Protein AF-A0A3B0R883-F1 (afdb_monomer_lite)

pLDDT: mean 87.4, std 10.3, range [50.03, 98.06]

Structure (mmCIF, N/CA/C/O backbone):
data_AF-A0A3B0R883-F1
#
_entry.id   AF-A0A3B0R883-F1
#
loop_
_atom_site.group_PDB
_atom_site.id
_atom_site.type_symbol
_atom_site.label_atom_id
_atom_site.label_alt_id
_atom_site.label_comp_id
_atom_site.label_asym_id
_atom_site.label_entity_id
_atom_site.label_seq_id
_atom_site.pdbx_PDB_ins_code
_atom_site.Cartn_x
_atom_site.Cartn_y
_atom_site.Cartn_z
_atom_site.occupancy
_atom_site.B_iso_or_equiv
_atom_site.auth_seq_id
_atom_site.auth_comp_id
_atom_site.auth_asym_id
_atom_site.auth_atom_id
_atom_site.pdbx_PDB_model_num
ATOM 1 N N . MET A 1 1 ? 61.126 13.677 19.579 1.00 50.03 1 MET A N 1
ATOM 2 C CA . MET A 1 1 ? 60.186 13.632 18.436 1.00 50.03 1 MET A CA 1
ATOM 3 C C . MET A 1 1 ? 59.233 12.467 18.651 1.00 50.03 1 MET A C 1
ATOM 5 O O . MET A 1 1 ? 59.682 11.331 18.615 1.00 50.03 1 MET A O 1
ATOM 9 N N . ILE A 1 2 ? 57.961 12.728 18.964 1.00 53.75 2 ILE A N 1
ATOM 10 C CA . ILE A 1 2 ? 56.952 11.667 19.101 1.00 53.75 2 ILE A CA 1
ATOM 11 C C . ILE A 1 2 ? 56.605 11.211 17.686 1.00 53.75 2 ILE A C 1
ATOM 13 O O . ILE A 1 2 ? 56.140 12.003 16.868 1.00 53.75 2 ILE A O 1
ATOM 17 N N . ASN A 1 3 ? 56.908 9.958 17.363 1.00 60.59 3 ASN A N 1
ATOM 18 C CA . ASN A 1 3 ? 56.662 9.449 16.027 1.00 60.59 3 ASN A CA 1
ATOM 19 C C . ASN A 1 3 ? 55.153 9.262 15.805 1.00 60.59 3 ASN A C 1
ATOM 21 O O . ASN A 1 3 ? 54.528 8.399 16.415 1.00 60.59 3 ASN A O 1
ATOM 25 N N . ASN A 1 4 ? 54.586 10.036 14.878 1.00 60.75 4 ASN A N 1
ATOM 26 C CA . ASN A 1 4 ? 53.177 10.008 14.456 1.00 60.75 4 ASN A CA 1
ATOM 27 C C . ASN A 1 4 ? 52.771 8.720 13.694 1.00 60.75 4 ASN A C 1
ATOM 29 O O . ASN A 1 4 ? 51.911 8.758 12.817 1.00 60.75 4 ASN A O 1
ATOM 33 N N . TYR A 1 5 ? 53.388 7.568 13.977 1.00 58.59 5 TYR A N 1
ATOM 34 C CA . TYR A 1 5 ? 53.067 6.312 13.289 1.00 58.59 5 TYR A CA 1
ATOM 35 C C . TYR A 1 5 ? 51.630 5.858 13.576 1.00 58.59 5 TYR A C 1
ATOM 37 O O . TYR A 1 5 ? 50.946 5.450 12.647 1.00 58.59 5 TYR A O 1
ATOM 45 N N . PHE A 1 6 ? 51.128 6.034 14.804 1.00 60.44 6 PHE A N 1
ATOM 46 C CA . PHE A 1 6 ? 49.750 5.671 15.157 1.00 60.44 6 PHE A CA 1
ATOM 47 C C . PHE A 1 6 ? 48.697 6.466 14.366 1.00 60.44 6 PHE A C 1
ATOM 49 O O . PHE A 1 6 ? 47.763 5.867 13.841 1.00 60.44 6 PHE A O 1
ATOM 56 N N . SER A 1 7 ? 48.854 7.788 14.202 1.00 64.94 7 SER A N 1
ATOM 57 C CA . SER A 1 7 ? 47.909 8.605 13.418 1.00 64.94 7 SER A CA 1
ATOM 58 C C . SER A 1 7 ? 47.971 8.307 11.919 1.00 64.94 7 SER A C 1
ATOM 60 O O . SER A 1 7 ? 46.938 8.320 11.252 1.00 64.94 7 SER A O 1
ATOM 62 N N . LYS A 1 8 ? 49.155 7.953 11.398 1.00 68.88 8 LYS A N 1
ATOM 63 C CA . LYS A 1 8 ? 49.313 7.456 10.025 1.00 68.88 8 LYS A CA 1
ATOM 64 C C . LYS A 1 8 ? 48.589 6.123 9.823 1.00 68.88 8 LYS A C 1
ATOM 66 O O . LYS A 1 8 ? 47.905 5.984 8.820 1.00 68.88 8 LYS A O 1
ATOM 71 N N . THR A 1 9 ? 48.655 5.186 10.772 1.00 75.62 9 THR A N 1
ATOM 72 C CA . THR A 1 9 ? 47.943 3.897 10.678 1.00 75.62 9 THR A CA 1
ATOM 73 C C . THR A 1 9 ? 46.423 4.067 10.657 1.00 75.62 9 THR A C 1
ATOM 75 O O . THR A 1 9 ? 45.759 3.441 9.832 1.00 75.62 9 THR A O 1
ATOM 78 N N . TYR A 1 10 ? 45.862 4.947 11.497 1.00 81.38 10 TYR A N 1
ATOM 79 C CA . TYR A 1 10 ? 44.425 5.257 11.461 1.00 81.38 10 TYR A CA 1
ATOM 80 C C . TYR A 1 10 ? 44.006 5.921 10.148 1.00 81.38 10 TYR A C 1
ATOM 82 O O . TYR A 1 10 ? 42.953 5.592 9.605 1.00 81.38 10 TYR A O 1
ATOM 90 N N . LEU A 1 11 ? 44.845 6.808 9.606 1.00 82.00 11 LEU A N 1
ATOM 91 C CA . LEU A 1 11 ? 44.600 7.432 8.309 1.00 82.00 11 LEU A CA 1
ATOM 92 C C . LEU A 1 11 ? 44.597 6.394 7.175 1.00 82.00 11 LEU A C 1
ATOM 94 O O . LEU A 1 11 ? 43.717 6.431 6.318 1.00 82.00 11 LEU A O 1
ATOM 98 N N . THR A 1 12 ? 45.520 5.428 7.201 1.00 82.88 12 THR A N 1
ATOM 99 C CA . THR A 1 12 ? 45.561 4.322 6.230 1.00 82.88 12 THR A CA 1
ATOM 100 C C . THR A 1 12 ? 44.337 3.409 6.349 1.00 82.88 12 THR A C 1
ATOM 102 O O . THR A 1 12 ? 43.752 3.034 5.334 1.00 82.88 12 THR A O 1
ATOM 105 N N . LEU A 1 13 ? 43.909 3.084 7.574 1.00 84.69 13 LEU A N 1
ATOM 106 C CA . LEU A 1 13 ? 42.709 2.276 7.830 1.00 84.69 13 LEU A CA 1
ATOM 107 C C . LEU A 1 13 ? 41.429 2.978 7.359 1.00 84.69 13 LEU A C 1
ATOM 109 O O . LEU A 1 13 ? 40.572 2.341 6.748 1.00 84.69 13 LEU A O 1
ATOM 113 N N . LEU A 1 14 ? 41.320 4.290 7.580 1.00 84.75 14 LEU A N 1
ATOM 114 C CA . LEU A 1 14 ? 40.209 5.102 7.082 1.00 84.75 14 LEU A CA 1
ATOM 115 C C . LEU A 1 14 ? 40.164 5.102 5.548 1.00 84.75 14 LEU A C 1
ATOM 117 O O . LEU A 1 14 ? 39.095 4.932 4.965 1.00 84.75 14 LEU A O 1
ATOM 121 N N . PHE A 1 15 ? 41.320 5.233 4.892 1.00 83.31 15 PHE A N 1
ATOM 122 C CA . PHE A 1 15 ? 41.412 5.169 3.432 1.00 83.31 15 PHE A CA 1
ATOM 123 C C . PHE A 1 15 ? 40.950 3.807 2.898 1.00 83.31 15 PHE A C 1
ATOM 125 O O . PHE A 1 15 ? 40.189 3.742 1.935 1.00 83.31 15 PHE A O 1
ATOM 132 N N . PHE A 1 16 ? 41.341 2.717 3.563 1.00 82.75 16 PHE A N 1
ATOM 133 C CA . PHE A 1 16 ? 40.912 1.365 3.203 1.00 82.75 16 PHE A CA 1
ATOM 134 C C . PHE A 1 16 ? 39.395 1.175 3.364 1.00 82.75 16 PHE A C 1
ATOM 136 O O . PHE A 1 16 ? 38.743 0.600 2.494 1.00 82.75 16 PHE A O 1
ATOM 143 N N . PHE A 1 17 ? 38.813 1.732 4.429 1.00 81.06 17 PHE A N 1
ATOM 144 C CA . PHE A 1 17 ? 37.370 1.688 4.669 1.00 81.06 17 PHE A CA 1
ATOM 145 C C . PHE A 1 17 ? 36.570 2.470 3.610 1.00 81.06 17 PHE A C 1
ATOM 147 O O . PHE A 1 17 ? 35.505 2.022 3.186 1.00 81.06 17 PHE A O 1
ATOM 154 N N . ILE A 1 18 ? 37.105 3.597 3.124 1.00 80.94 18 ILE A N 1
ATOM 155 C CA . ILE A 1 18 ? 36.505 4.391 2.036 1.00 80.94 18 ILE A CA 1
ATOM 156 C C . ILE A 1 18 ? 36.583 3.657 0.687 1.00 80.94 18 ILE A C 1
ATOM 158 O O . ILE A 1 18 ? 35.661 3.746 -0.116 1.00 80.94 18 ILE A O 1
ATOM 162 N N . PHE A 1 19 ? 37.646 2.895 0.424 1.00 75.75 19 PHE A N 1
ATOM 163 C CA . PHE A 1 19 ? 37.737 2.112 -0.815 1.00 75.75 19 PHE A CA 1
ATOM 164 C C . PHE A 1 19 ? 36.749 0.942 -0.857 1.00 75.75 19 PHE A C 1
ATOM 166 O O . PHE A 1 19 ? 36.222 0.629 -1.922 1.00 75.75 19 PHE A O 1
ATOM 173 N N . ILE A 1 20 ? 36.459 0.322 0.291 1.00 75.62 20 ILE A N 1
ATOM 174 C CA . ILE A 1 20 ? 35.473 -0.766 0.391 1.00 75.62 20 ILE A CA 1
ATOM 175 C C . ILE A 1 20 ? 34.036 -0.238 0.235 1.00 75.62 20 ILE A C 1
ATOM 177 O O . ILE A 1 20 ? 33.156 -0.976 -0.206 1.00 75.62 20 ILE A O 1
ATOM 181 N N . SER A 1 21 ? 33.783 1.039 0.548 1.00 70.06 21 SER A N 1
ATOM 182 C CA . SER A 1 21 ? 32.456 1.652 0.400 1.00 70.06 21 SER A CA 1
ATOM 183 C C . SER A 1 21 ? 32.129 2.116 -1.026 1.00 70.06 21 SER A C 1
ATOM 185 O O . SER A 1 21 ? 31.002 2.548 -1.283 1.00 70.06 21 SER A O 1
ATOM 187 N N . LEU A 1 22 ? 33.056 1.967 -1.980 1.00 71.62 22 LEU A N 1
ATOM 188 C CA . LEU A 1 22 ? 32.780 2.122 -3.409 1.00 71.62 22 LEU A CA 1
ATOM 189 C C . LEU A 1 22 ? 31.975 0.910 -3.908 1.00 71.62 22 LEU A C 1
ATOM 191 O O . LEU A 1 22 ? 32.508 -0.039 -4.479 1.00 71.62 22 LEU A O 1
ATOM 195 N N . GLY A 1 23 ? 30.670 0.924 -3.640 1.00 70.38 23 GLY A N 1
ATOM 196 C CA . GLY A 1 23 ? 29.747 -0.125 -4.059 1.00 70.38 23 GLY A CA 1
ATOM 197 C C . GLY A 1 23 ? 29.649 -0.263 -5.582 1.00 70.38 23 GLY A C 1
ATOM 198 O O . GLY A 1 23 ? 29.738 0.709 -6.333 1.00 70.38 23 GLY A O 1
ATOM 199 N N . PHE A 1 24 ? 29.415 -1.489 -6.047 1.00 76.94 24 PHE A N 1
ATOM 200 C CA . PHE A 1 24 ? 29.147 -1.773 -7.454 1.00 76.94 24 PHE A CA 1
ATOM 201 C C . PHE A 1 24 ? 27.708 -1.379 -7.814 1.00 76.94 24 PHE A C 1
ATOM 203 O O . PHE A 1 24 ? 26.757 -1.834 -7.182 1.00 76.94 24 PHE A O 1
ATOM 210 N N . SER A 1 25 ? 27.543 -0.561 -8.856 1.00 82.06 25 SER A N 1
ATOM 211 C CA . SER A 1 25 ? 26.240 -0.232 -9.447 1.00 82.06 25 SER A CA 1
ATOM 212 C C . SER A 1 25 ? 26.064 -0.923 -10.800 1.00 82.06 25 SER A C 1
ATOM 214 O O . SER A 1 25 ? 27.033 -1.354 -11.429 1.00 82.06 25 SER A O 1
ATOM 216 N N . GLN A 1 26 ? 24.817 -1.018 -11.263 1.00 82.25 26 GLN A N 1
ATOM 217 C CA . GLN A 1 26 ? 24.521 -1.517 -12.601 1.00 82.25 26 GLN A CA 1
ATOM 218 C C . GLN A 1 26 ? 25.165 -0.606 -13.656 1.00 82.25 26 GLN A C 1
ATOM 220 O O . GLN A 1 26 ? 24.965 0.607 -13.672 1.00 82.25 26 GLN A O 1
ATOM 225 N N . THR A 1 27 ? 25.927 -1.205 -14.567 1.00 88.94 27 THR A N 1
ATOM 226 C CA . THR A 1 27 ? 26.480 -0.517 -15.738 1.00 88.94 27 THR A CA 1
ATOM 227 C C . THR A 1 27 ? 25.376 -0.186 -16.741 1.00 88.94 27 THR A C 1
ATOM 229 O O . THR A 1 27 ? 24.381 -0.903 -16.848 1.00 88.94 27 THR A O 1
ATOM 232 N N . LEU A 1 28 ? 25.589 0.831 -17.583 1.00 86.19 28 LEU A N 1
ATOM 233 C CA . LEU A 1 28 ? 24.648 1.190 -18.657 1.00 86.19 28 LEU A CA 1
ATOM 234 C C . LEU A 1 28 ? 24.306 0.005 -19.577 1.00 86.19 28 LEU A C 1
ATOM 236 O O . LEU A 1 28 ? 23.181 -0.100 -20.064 1.00 86.19 28 LEU A O 1
ATOM 240 N N . LYS A 1 29 ? 25.265 -0.902 -19.806 1.00 88.50 29 LYS A N 1
ATOM 241 C CA . LYS A 1 29 ? 25.049 -2.132 -20.579 1.00 88.50 29 LYS A CA 1
ATOM 242 C C . LYS A 1 29 ? 24.090 -3.082 -19.856 1.00 88.50 29 LYS A C 1
ATOM 244 O 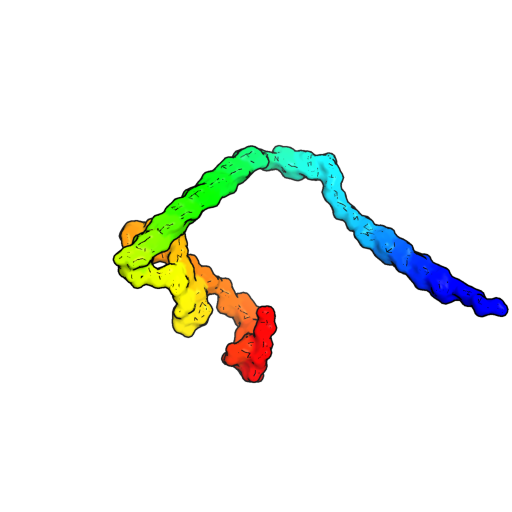O . LYS A 1 29 ? 23.155 -3.574 -20.477 1.00 88.50 29 LYS A O 1
ATOM 249 N N . GLN A 1 30 ? 24.290 -3.302 -18.557 1.00 88.25 30 GLN A N 1
ATOM 250 C CA . GLN A 1 30 ? 23.404 -4.140 -17.741 1.00 88.25 30 GLN A CA 1
ATOM 251 C C . GLN A 1 30 ? 21.993 -3.552 -17.661 1.00 88.25 30 GLN A C 1
ATOM 253 O O . GLN A 1 30 ? 21.027 -4.282 -17.854 1.00 88.25 30 GLN A O 1
ATOM 258 N N . THR A 1 31 ? 21.860 -2.238 -17.462 1.00 86.56 31 THR A N 1
ATOM 259 C CA . THR A 1 31 ? 20.551 -1.575 -17.443 1.00 86.56 31 THR A CA 1
ATOM 260 C C . THR A 1 31 ? 19.820 -1.742 -18.775 1.00 86.56 31 THR A C 1
ATOM 262 O O . THR A 1 31 ? 18.649 -2.106 -18.767 1.00 86.56 31 THR A O 1
ATOM 265 N N . LYS A 1 32 ? 20.505 -1.564 -19.916 1.00 87.00 32 LYS A N 1
ATOM 266 C CA . LYS A 1 32 ? 19.918 -1.791 -21.251 1.00 87.00 32 LYS A CA 1
ATOM 267 C C . LYS A 1 32 ? 19.461 -3.238 -21.463 1.00 87.00 32 LYS A C 1
ATOM 269 O O . LYS A 1 32 ? 18.392 -3.457 -22.021 1.00 87.00 32 LYS A O 1
ATOM 274 N N . GLU A 1 33 ? 20.237 -4.222 -21.013 1.00 88.75 33 GLU A N 1
ATOM 275 C CA . GLU A 1 33 ? 19.841 -5.638 -21.094 1.00 88.75 33 GLU A CA 1
ATOM 276 C C . GLU A 1 33 ? 18.631 -5.961 -20.204 1.00 88.75 33 GLU A C 1
ATOM 278 O O . GLU A 1 33 ? 17.739 -6.709 -20.608 1.00 88.75 33 GLU A O 1
ATOM 283 N N . ILE A 1 34 ? 18.562 -5.369 -19.007 1.00 85.81 34 ILE A N 1
ATOM 284 C CA . ILE A 1 34 ? 17.420 -5.518 -18.095 1.00 85.81 34 ILE A CA 1
ATOM 285 C C . ILE A 1 34 ? 16.162 -4.884 -18.704 1.00 85.81 34 ILE A C 1
ATOM 287 O O . ILE A 1 34 ? 15.093 -5.498 -18.676 1.00 85.81 34 ILE A O 1
ATOM 291 N N . THR A 1 35 ? 16.277 -3.681 -19.278 1.00 85.81 35 THR A N 1
ATOM 292 C CA . THR A 1 35 ? 15.130 -2.946 -19.831 1.00 85.81 35 THR A CA 1
ATOM 293 C C . THR A 1 35 ? 14.646 -3.482 -21.170 1.00 85.81 35 THR A C 1
ATOM 295 O O . THR A 1 35 ? 13.464 -3.360 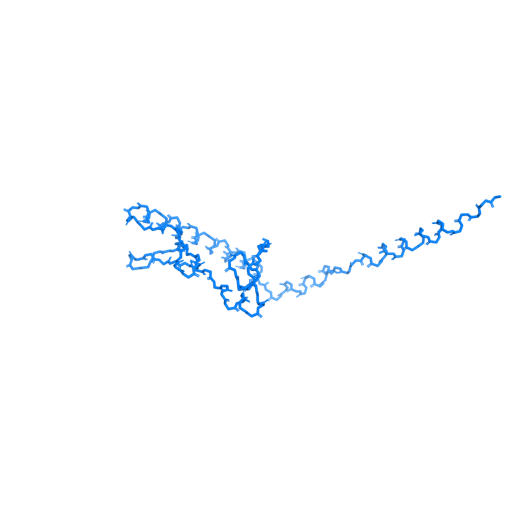-21.474 1.00 85.81 35 THR A O 1
ATOM 298 N N . LYS A 1 36 ? 15.500 -4.170 -21.937 1.00 87.50 36 LYS A N 1
ATOM 299 C CA . LYS A 1 36 ? 15.130 -4.818 -23.207 1.00 87.50 36 LYS A CA 1
ATOM 300 C C . LYS A 1 36 ? 13.957 -5.795 -23.074 1.00 87.50 36 LYS A C 1
ATOM 302 O O . LYS A 1 36 ? 13.233 -6.022 -24.038 1.00 87.50 36 LYS A O 1
ATOM 307 N N . LYS A 1 37 ? 13.780 -6.397 -21.895 1.00 86.69 37 LYS A N 1
ATOM 308 C CA . LYS A 1 37 ? 12.762 -7.427 -21.654 1.00 86.69 37 LYS A CA 1
ATOM 309 C C . LYS A 1 37 ? 11.357 -6.875 -21.400 1.00 86.69 37 LYS A C 1
ATOM 311 O O . LYS A 1 37 ? 10.421 -7.668 -21.375 1.00 86.69 37 LYS A O 1
ATOM 316 N N . TYR A 1 38 ? 11.187 -5.566 -21.198 1.00 84.81 38 TYR A N 1
ATOM 317 C CA . TYR A 1 38 ? 9.881 -4.979 -20.894 1.00 84.81 38 TYR A CA 1
ATOM 318 C C . TYR A 1 38 ? 9.615 -3.692 -21.678 1.00 84.81 38 TYR A C 1
ATOM 320 O O . TYR A 1 38 ? 10.520 -2.945 -22.036 1.00 84.81 38 TYR A O 1
ATOM 328 N N . ASN A 1 39 ? 8.337 -3.410 -21.930 1.00 92.31 39 ASN A N 1
ATOM 329 C CA . ASN A 1 39 ? 7.918 -2.181 -22.593 1.00 92.31 39 ASN A CA 1
ATOM 330 C C . ASN A 1 39 ? 7.687 -1.080 -21.547 1.00 92.31 39 ASN A C 1
ATOM 332 O O . ASN A 1 39 ? 6.620 -1.014 -20.936 1.00 92.31 39 ASN A O 1
ATOM 336 N N . PHE A 1 40 ? 8.702 -0.240 -21.327 1.00 89.81 40 PHE A N 1
ATOM 337 C CA . PHE A 1 40 ? 8.649 0.838 -20.337 1.00 89.81 40 PHE A CA 1
ATOM 338 C C . PHE A 1 40 ? 7.513 1.833 -20.605 1.00 89.81 40 PHE A C 1
ATOM 340 O O . PHE A 1 40 ? 6.763 2.150 -19.685 1.00 89.81 40 PHE A O 1
ATOM 347 N N . GLU A 1 41 ? 7.335 2.257 -21.858 1.00 93.12 41 GLU A N 1
ATOM 348 C CA . GLU A 1 41 ? 6.257 3.177 -22.245 1.00 93.12 41 GLU A CA 1
ATOM 349 C C . GLU A 1 41 ? 4.888 2.588 -21.906 1.00 93.12 41 GLU A C 1
ATOM 351 O O . GLU A 1 41 ? 4.055 3.240 -21.276 1.00 93.12 41 GLU A O 1
ATOM 356 N N . LYS A 1 42 ? 4.679 1.299 -22.205 1.00 95.19 42 LYS A N 1
ATOM 357 C CA . LYS A 1 42 ? 3.410 0.644 -21.887 1.00 95.19 42 LYS A CA 1
ATOM 358 C C . LYS A 1 42 ? 3.159 0.547 -20.386 1.00 95.19 42 LYS A C 1
ATOM 360 O O . LYS A 1 42 ? 2.032 0.754 -19.935 1.00 95.19 42 LYS A O 1
ATOM 365 N N . LEU A 1 43 ? 4.193 0.234 -19.606 1.00 95.38 43 LEU A N 1
ATOM 366 C CA . LEU A 1 43 ? 4.096 0.227 -18.145 1.00 95.38 43 LEU A CA 1
ATOM 367 C C . LEU A 1 43 ? 3.759 1.621 -17.613 1.00 95.38 43 LEU A C 1
ATOM 369 O O . LEU A 1 43 ? 2.945 1.742 -16.697 1.00 95.38 43 LEU A O 1
ATOM 373 N N . LYS A 1 44 ? 4.329 2.668 -18.218 1.00 96.44 44 LYS A N 1
ATOM 374 C CA . LYS A 1 44 ? 4.066 4.050 -17.829 1.00 96.44 44 LYS A CA 1
ATOM 375 C C . LYS A 1 44 ? 2.629 4.470 -18.128 1.00 96.44 44 LYS A C 1
ATOM 377 O O . LYS A 1 44 ? 1.976 5.063 -17.269 1.00 96.44 44 LYS A O 1
ATOM 382 N N . GLU A 1 45 ? 2.107 4.109 -19.297 1.00 97.75 45 GLU A N 1
ATOM 383 C CA . GLU A 1 45 ? 0.695 4.312 -19.643 1.00 97.75 45 GLU A CA 1
ATOM 384 C C . GLU A 1 45 ? -0.243 3.619 -18.647 1.00 97.75 45 GLU A C 1
ATOM 386 O O . GLU A 1 45 ? -1.207 4.225 -18.171 1.00 97.75 45 GLU A O 1
ATOM 391 N N . LEU A 1 46 ? 0.043 2.356 -18.310 1.00 97.88 46 LEU A N 1
ATOM 392 C CA . LEU A 1 46 ? -0.747 1.587 -17.347 1.00 97.88 46 LEU A CA 1
ATOM 393 C C . LEU A 1 46 ? -0.705 2.219 -15.952 1.00 97.88 46 LEU A C 1
ATOM 395 O O . LEU A 1 46 ? -1.751 2.357 -15.320 1.00 97.88 46 LEU A O 1
ATOM 399 N N . GLU A 1 47 ? 0.470 2.661 -15.496 1.00 97.44 47 GLU A N 1
ATOM 400 C CA . GLU A 1 47 ? 0.634 3.369 -14.221 1.00 97.44 47 GLU A CA 1
ATOM 401 C C . GLU A 1 47 ? -0.271 4.609 -14.157 1.00 97.44 47 GLU A C 1
ATOM 403 O O . GLU A 1 47 ? -1.013 4.796 -13.188 1.00 97.44 47 GLU A O 1
ATOM 408 N N . ILE A 1 48 ? -0.236 5.444 -15.200 1.00 98.06 48 ILE A N 1
ATOM 409 C CA . ILE A 1 48 ? -1.041 6.668 -15.286 1.00 98.06 48 ILE A CA 1
ATOM 410 C C . ILE A 1 48 ? -2.535 6.326 -15.310 1.00 98.06 48 ILE A C 1
ATOM 412 O O . ILE A 1 48 ? -3.320 6.932 -14.573 1.00 98.06 48 ILE A O 1
ATOM 416 N N . SER A 1 49 ? -2.924 5.339 -16.122 1.00 98.06 49 SER A N 1
ATOM 417 C CA . SER A 1 49 ? -4.308 4.878 -16.254 1.00 98.06 49 SER A CA 1
ATOM 418 C C . SER A 1 49 ? -4.874 4.393 -14.916 1.00 98.06 49 SER A C 1
ATOM 420 O O . SER A 1 49 ? -5.905 4.893 -14.455 1.00 98.06 49 SER A O 1
ATOM 422 N N . PHE A 1 50 ? -4.164 3.488 -14.236 1.00 97.75 50 PHE A N 1
ATOM 423 C CA . PHE A 1 50 ? -4.607 2.935 -12.959 1.00 97.75 50 PHE A CA 1
ATOM 424 C C . PHE A 1 50 ? -4.644 3.985 -11.853 1.00 97.75 50 PHE A C 1
ATOM 426 O O . PHE A 1 50 ? -5.614 4.021 -11.095 1.00 97.75 50 PHE A O 1
ATOM 433 N N . LYS A 1 51 ? -3.656 4.890 -11.789 1.00 97.75 51 LYS A N 1
ATOM 434 C CA . LYS A 1 51 ? -3.687 6.016 -10.841 1.00 97.75 51 LYS A CA 1
ATOM 435 C C . LYS A 1 51 ? -4.920 6.886 -11.061 1.00 97.75 51 LYS A C 1
ATOM 437 O O . LYS A 1 51 ? -5.638 7.186 -10.108 1.00 97.75 51 LYS A O 1
ATOM 442 N N . LYS A 1 52 ? -5.205 7.263 -12.310 1.00 98.06 52 LYS A N 1
ATOM 443 C CA . LYS A 1 52 ? -6.370 8.095 -12.639 1.00 98.06 52 LYS A CA 1
ATOM 444 C C . LYS A 1 52 ? -7.683 7.409 -12.252 1.00 98.06 52 LYS A C 1
ATOM 446 O O . LYS A 1 52 ? -8.513 8.042 -11.598 1.00 98.06 52 LYS A O 1
ATOM 451 N N . ALA A 1 53 ? -7.854 6.136 -12.614 1.00 96.69 53 ALA A N 1
ATOM 452 C CA . ALA A 1 53 ? -9.044 5.355 -12.273 1.00 96.69 53 ALA A CA 1
ATOM 453 C C . ALA A 1 53 ? -9.234 5.249 -10.751 1.00 96.69 53 ALA A C 1
ATOM 455 O O . ALA A 1 53 ? -10.299 5.575 -10.229 1.00 96.69 53 ALA A O 1
ATOM 456 N N . PHE A 1 54 ? -8.165 4.909 -10.028 1.00 96.06 54 PHE A N 1
ATOM 457 C CA . PHE A 1 54 ? -8.158 4.810 -8.572 1.00 96.06 54 PHE A CA 1
ATOM 458 C C . PHE A 1 54 ? -8.605 6.102 -7.883 1.00 96.06 54 PHE A C 1
ATOM 460 O O . PHE A 1 54 ? -9.478 6.072 -7.013 1.00 96.06 54 PHE A O 1
ATOM 467 N N . TYR A 1 55 ? -8.026 7.249 -8.256 1.00 97.06 55 TYR A N 1
ATOM 468 C CA . TYR A 1 55 ? -8.368 8.522 -7.617 1.00 97.06 55 TYR A CA 1
ATOM 469 C C . TYR A 1 55 ? -9.792 8.968 -7.954 1.00 97.06 55 TYR A C 1
ATOM 471 O O . TYR A 1 55 ? -10.471 9.526 -7.088 1.00 97.06 55 TYR A O 1
ATOM 479 N N . ALA A 1 56 ? -10.261 8.701 -9.176 1.00 97.12 56 ALA A N 1
ATOM 480 C CA . ALA A 1 56 ? -11.634 8.988 -9.573 1.00 97.12 56 ALA A CA 1
ATOM 481 C C . ALA A 1 56 ? -12.642 8.167 -8.750 1.00 97.12 56 ALA A C 1
ATOM 483 O O . ALA A 1 56 ? -13.554 8.745 -8.151 1.00 97.12 56 ALA A O 1
ATOM 484 N N . GLU A 1 57 ? -12.443 6.849 -8.647 1.00 96.12 57 GLU A N 1
ATOM 485 C CA . GLU A 1 57 ? -13.296 5.956 -7.850 1.00 96.12 57 GLU A CA 1
ATOM 486 C C . GLU A 1 57 ? -13.264 6.302 -6.359 1.00 96.12 57 GLU A C 1
ATOM 488 O O . GLU A 1 57 ? -14.307 6.361 -5.707 1.00 96.12 57 GLU A O 1
ATOM 493 N N . HIS A 1 58 ? -12.081 6.586 -5.814 1.00 95.75 58 HIS A N 1
ATOM 494 C CA . HIS A 1 58 ? -11.932 6.933 -4.404 1.00 95.75 58 HIS A CA 1
ATOM 495 C C . HIS A 1 58 ? -12.617 8.264 -4.068 1.00 95.75 58 HIS A C 1
ATOM 497 O O . HIS A 1 58 ? -13.342 8.363 -3.078 1.00 95.75 58 HIS A O 1
ATOM 503 N N . LYS A 1 59 ? -12.461 9.286 -4.922 1.00 97.06 59 LYS A N 1
ATOM 504 C CA . LYS A 1 59 ? -13.158 10.572 -4.761 1.00 97.06 59 LYS A CA 1
ATOM 505 C C . LYS A 1 59 ? -14.675 10.393 -4.835 1.00 97.06 59 LYS A C 1
ATOM 507 O O . LYS A 1 59 ? -15.405 11.006 -4.055 1.00 97.06 59 LYS A O 1
ATOM 512 N N . HIS A 1 60 ? -15.142 9.545 -5.751 1.00 96.75 60 HIS A N 1
ATOM 513 C CA . HIS A 1 60 ? -16.550 9.184 -5.869 1.00 96.75 60 HIS A CA 1
ATOM 514 C C . HIS A 1 60 ? -17.074 8.505 -4.594 1.00 96.75 60 HIS A C 1
ATOM 516 O O . HIS A 1 60 ? -18.110 8.908 -4.064 1.00 96.75 60 HIS A O 1
ATOM 522 N N . ALA A 1 61 ? -16.329 7.534 -4.062 1.00 97.38 61 ALA A N 1
ATOM 523 C CA . ALA A 1 61 ? -16.684 6.819 -2.843 1.00 97.38 61 ALA A CA 1
ATOM 524 C C . ALA A 1 61 ? -16.732 7.732 -1.616 1.00 97.38 61 ALA A C 1
ATOM 526 O O . ALA A 1 61 ? -17.709 7.683 -0.878 1.00 97.38 61 ALA A O 1
ATOM 527 N N . ILE A 1 62 ? -15.752 8.625 -1.439 1.00 97.44 62 ILE A N 1
ATOM 528 C CA . ILE A 1 62 ? -15.759 9.611 -0.346 1.00 97.44 62 ILE A CA 1
ATOM 529 C C . ILE A 1 62 ? -16.990 10.515 -0.427 1.00 97.44 62 ILE A C 1
ATOM 531 O O . ILE A 1 62 ? -17.612 10.807 0.593 1.00 97.44 62 ILE A O 1
ATOM 535 N N . ARG A 1 63 ? -17.352 10.977 -1.629 1.00 97.19 63 ARG A N 1
ATOM 536 C CA . ARG A 1 63 ? -18.536 11.824 -1.807 1.00 97.19 63 ARG A CA 1
ATOM 537 C C . ARG A 1 63 ? -19.809 11.086 -1.395 1.00 97.19 63 ARG A C 1
ATOM 539 O O . ARG A 1 63 ? -20.594 11.641 -0.635 1.00 97.19 63 ARG A O 1
ATOM 546 N N . LEU A 1 64 ? -19.983 9.846 -1.854 1.00 97.00 64 LEU A N 1
ATOM 547 C CA . LEU A 1 64 ? -21.141 9.032 -1.483 1.00 97.00 64 LEU A CA 1
ATOM 548 C C . LEU A 1 64 ? -21.141 8.663 -0.000 1.00 97.00 64 LEU A C 1
ATOM 550 O O . LEU A 1 64 ? -22.203 8.662 0.608 1.00 97.00 64 LEU A O 1
ATOM 554 N N . ALA A 1 65 ? -19.979 8.415 0.600 1.00 96.94 65 ALA A N 1
ATOM 555 C CA . ALA A 1 65 ? -19.874 8.166 2.032 1.00 96.94 65 ALA A CA 1
ATOM 556 C C . ALA A 1 65 ? -20.383 9.358 2.846 1.00 96.94 65 ALA A C 1
ATOM 558 O O . ALA A 1 65 ? -21.220 9.184 3.724 1.00 96.94 65 ALA A O 1
ATOM 559 N N . LYS A 1 66 ? -19.974 10.580 2.478 1.00 96.00 66 LYS A N 1
ATOM 560 C CA . LYS A 1 66 ? -20.463 11.811 3.118 1.00 96.00 66 LYS A CA 1
ATOM 561 C C . LYS A 1 66 ? -21.971 12.010 2.956 1.00 96.00 66 LYS A C 1
ATOM 563 O O . LYS A 1 66 ? -22.608 12.507 3.873 1.00 96.00 66 LYS A O 1
ATOM 568 N N . GLN A 1 67 ? -22.531 11.638 1.806 1.00 96.19 67 GLN A N 1
ATOM 569 C CA . GLN A 1 67 ? -23.967 11.772 1.5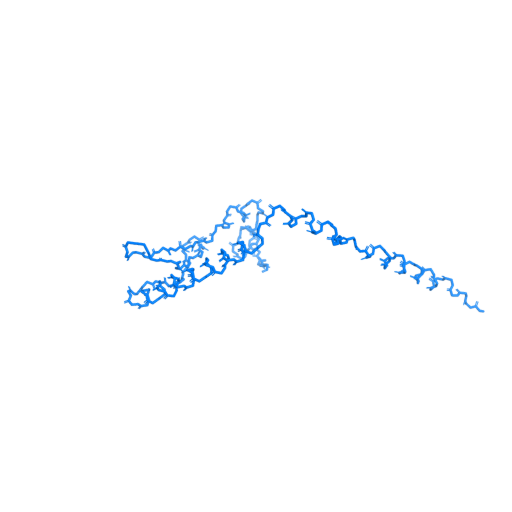33 1.00 96.19 67 GLN A CA 1
ATOM 570 C C . GLN A 1 67 ? -24.813 10.723 2.265 1.00 96.19 67 GLN A C 1
ATOM 572 O O . GLN A 1 67 ? -25.904 11.040 2.722 1.00 96.19 67 GLN A O 1
ATOM 577 N N . ASN A 1 68 ? -24.313 9.491 2.380 1.00 95.81 68 ASN A N 1
ATOM 578 C CA . ASN A 1 68 ? -25.045 8.356 2.950 1.00 95.81 68 ASN A CA 1
ATOM 579 C C . ASN A 1 68 ? -24.679 8.066 4.417 1.00 95.81 68 ASN A C 1
ATOM 581 O O . ASN A 1 68 ? -25.142 7.076 4.976 1.00 95.81 68 ASN A O 1
ATOM 585 N N . GLY A 1 69 ? -23.823 8.886 5.034 1.00 95.75 69 GLY A N 1
ATOM 586 C CA . GLY A 1 69 ? -23.378 8.699 6.418 1.00 95.75 69 GLY A CA 1
ATOM 587 C C . GLY A 1 69 ? -22.449 7.499 6.632 1.00 95.75 69 GLY A C 1
ATOM 588 O O . GLY A 1 69 ? -22.329 7.015 7.753 1.00 95.75 69 GLY A O 1
ATOM 589 N N . TRP A 1 70 ? -21.792 6.993 5.584 1.00 96.75 70 TRP A N 1
ATOM 590 C CA . TRP A 1 70 ? -20.812 5.916 5.737 1.00 96.75 70 TRP A CA 1
ATOM 591 C C . TRP A 1 70 ? -19.499 6.450 6.307 1.00 96.75 70 TRP A C 1
ATOM 593 O O . TRP A 1 70 ? -19.024 7.523 5.923 1.00 96.75 70 TRP A O 1
ATOM 603 N N . LEU A 1 71 ? -18.883 5.668 7.191 1.00 96.25 71 LEU A N 1
ATOM 604 C CA . LEU A 1 71 ? -17.572 5.984 7.743 1.00 96.25 71 LEU A CA 1
ATOM 605 C C . LEU A 1 71 ? -16.522 5.940 6.628 1.00 96.25 71 LEU A C 1
ATOM 607 O O . LEU A 1 71 ? -16.486 5.015 5.830 1.00 96.25 71 LEU A O 1
ATOM 611 N N . ILE A 1 72 ? -15.656 6.948 6.547 1.00 96.00 72 ILE A N 1
ATOM 612 C CA . ILE A 1 72 ? -14.564 6.943 5.561 1.00 96.00 72 ILE A CA 1
ATOM 613 C C . ILE A 1 72 ? -13.453 6.007 6.038 1.00 96.00 72 ILE A C 1
ATOM 615 O O . ILE A 1 72 ? -12.965 5.196 5.257 1.00 96.00 72 ILE A O 1
ATOM 619 N N . ASN A 1 73 ? -13.110 6.094 7.323 1.00 96.31 73 ASN A N 1
ATOM 620 C CA . ASN A 1 73 ? -12.149 5.233 7.996 1.00 96.31 73 ASN A CA 1
ATOM 621 C C . ASN A 1 73 ? -12.714 4.836 9.365 1.00 96.31 73 ASN A C 1
ATOM 623 O O . ASN A 1 73 ? -13.372 5.663 10.002 1.00 96.31 73 ASN A O 1
ATOM 627 N N . PHE A 1 74 ? -12.429 3.624 9.831 1.00 95.69 74 PHE A N 1
ATOM 628 C CA . PHE A 1 74 ? -12.739 3.189 11.195 1.00 95.69 74 PHE A CA 1
ATOM 629 C C . PHE A 1 74 ? -11.818 2.045 11.621 1.00 95.69 74 PHE A C 1
ATOM 631 O O . PHE A 1 74 ? -11.203 1.395 10.780 1.00 95.69 74 PHE A O 1
ATOM 638 N N . THR A 1 75 ? -11.741 1.798 12.922 1.00 93.44 75 THR A N 1
ATOM 639 C CA . THR A 1 75 ? -11.074 0.620 13.480 1.00 93.44 75 THR A CA 1
ATOM 640 C C . THR A 1 75 ? -12.143 -0.272 14.090 1.00 93.44 75 THR A C 1
ATOM 642 O O . THR A 1 75 ? -13.021 0.235 14.788 1.00 93.44 75 THR A O 1
ATOM 645 N N . ASP A 1 76 ? -12.116 -1.566 13.781 1.00 90.69 76 ASP A N 1
ATOM 646 C CA . ASP A 1 76 ? -13.059 -2.523 14.362 1.00 90.69 76 ASP A CA 1
ATOM 647 C C . ASP A 1 76 ? -12.649 -2.968 15.777 1.00 90.69 76 ASP A C 1
ATOM 649 O O . ASP A 1 76 ? -11.604 -2.582 16.301 1.00 90.69 76 ASP A O 1
ATOM 653 N N . GLU A 1 77 ? -13.487 -3.791 16.405 1.00 87.81 77 GLU A N 1
ATOM 654 C CA . GLU A 1 77 ? -13.267 -4.322 17.758 1.00 87.81 77 GLU A CA 1
ATOM 655 C C . GLU A 1 77 ? -11.975 -5.147 17.880 1.00 87.81 77 GLU A C 1
ATOM 657 O O . GLU A 1 77 ? -11.403 -5.249 18.963 1.00 87.81 77 GLU A O 1
ATOM 662 N N . ASN A 1 78 ? -11.481 -5.691 16.763 1.00 82.50 78 ASN A N 1
ATOM 663 C CA . ASN A 1 78 ? -10.245 -6.467 16.705 1.00 82.50 78 ASN A CA 1
ATOM 664 C C . ASN A 1 78 ? -9.005 -5.583 16.490 1.00 82.50 78 ASN A C 1
ATOM 666 O O . ASN A 1 78 ? -7.906 -6.103 16.297 1.00 82.50 78 ASN A O 1
ATOM 670 N N . GLY A 1 79 ? -9.164 -4.255 16.469 1.00 84.31 79 GLY A N 1
ATOM 671 C CA . GLY A 1 79 ? -8.077 -3.317 16.196 1.00 84.31 79 GLY A CA 1
ATOM 672 C C . GLY A 1 79 ? -7.690 -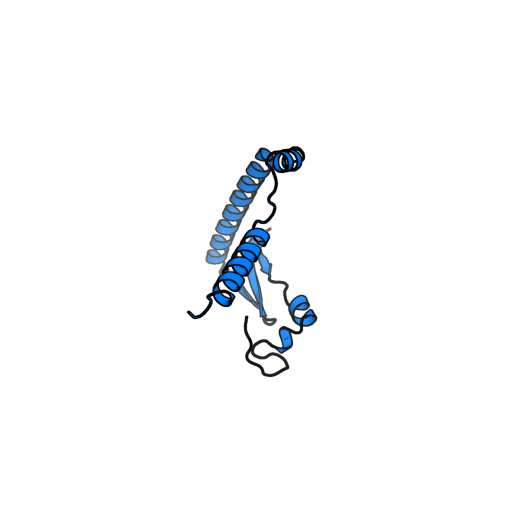3.232 14.716 1.00 84.31 79 GLY A C 1
ATOM 673 O O . GLY A 1 79 ? -6.666 -2.630 14.390 1.00 84.31 79 GLY A O 1
ATOM 674 N N . THR A 1 80 ? -8.479 -3.812 13.804 1.00 89.06 80 THR A N 1
ATOM 675 C CA . THR A 1 80 ? -8.192 -3.766 12.366 1.00 89.06 80 THR A CA 1
ATOM 676 C C . THR A 1 80 ? -8.668 -2.444 11.781 1.00 89.06 80 THR A C 1
ATOM 678 O O . THR A 1 80 ? -9.823 -2.056 11.947 1.00 89.06 80 THR A O 1
ATOM 681 N N . PHE A 1 81 ? -7.777 -1.747 11.074 1.00 93.00 81 PHE A N 1
ATOM 682 C CA . PHE A 1 81 ? -8.100 -0.487 10.414 1.00 93.00 81 PHE A CA 1
ATOM 683 C C . PHE A 1 81 ? -8.754 -0.735 9.056 1.00 93.00 81 PHE A C 1
ATOM 685 O O . PHE A 1 81 ? -8.215 -1.474 8.231 1.00 93.00 81 PHE A O 1
ATOM 692 N N . HIS A 1 82 ? -9.872 -0.055 8.813 1.00 95.56 82 HIS A N 1
ATOM 693 C CA . HIS A 1 82 ? -10.663 -0.092 7.589 1.00 95.56 82 HIS A CA 1
ATOM 694 C C . HIS A 1 82 ? -10.707 1.289 6.934 1.00 95.56 82 HIS A C 1
ATOM 696 O O . HIS A 1 82 ? -10.932 2.297 7.605 1.00 95.56 82 HIS A O 1
ATOM 702 N N . GLN A 1 83 ? -10.558 1.340 5.610 1.00 96.06 83 GLN A N 1
ATOM 703 C CA . GLN A 1 83 ? -10.688 2.561 4.806 1.00 96.06 83 GLN A 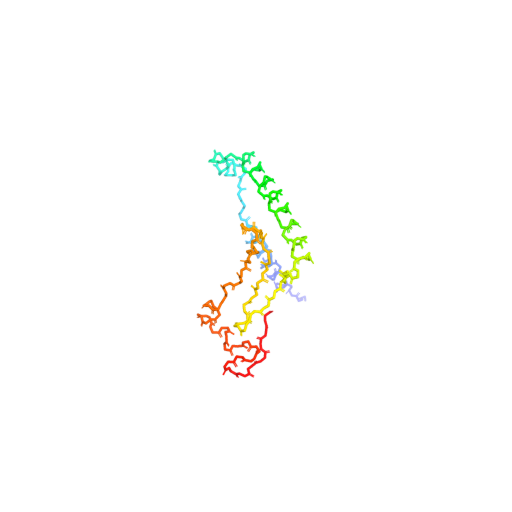CA 1
ATOM 704 C C . GLN A 1 83 ? -11.558 2.315 3.574 1.00 96.06 83 GLN A C 1
ATOM 706 O O . GLN A 1 83 ? -11.375 1.333 2.851 1.00 96.06 83 GLN A O 1
ATOM 711 N N . ILE A 1 84 ? -12.484 3.233 3.294 1.00 96.75 84 ILE A N 1
ATOM 712 C CA . ILE A 1 84 ? -13.346 3.150 2.118 1.00 96.75 84 ILE A CA 1
ATOM 713 C C . ILE A 1 84 ? -12.511 3.221 0.834 1.00 96.75 84 ILE A C 1
ATOM 715 O O . ILE A 1 84 ? -11.669 4.098 0.639 1.00 96.75 84 ILE A O 1
ATOM 719 N N . ARG A 1 85 ? -12.754 2.279 -0.074 1.00 96.00 85 ARG A N 1
ATOM 720 C CA . ARG A 1 85 ? -11.979 2.108 -1.304 1.00 96.00 85 ARG A CA 1
ATOM 721 C C . ARG A 1 85 ? -12.738 2.571 -2.533 1.00 96.00 85 ARG A C 1
ATOM 723 O O . ARG A 1 85 ? -12.195 3.347 -3.321 1.00 96.00 85 ARG A O 1
ATOM 730 N N . LYS A 1 86 ? -13.943 2.029 -2.714 1.00 96.69 86 LYS A N 1
ATOM 731 C CA . LYS A 1 86 ? -14.828 2.230 -3.869 1.00 96.69 86 LYS A CA 1
ATOM 732 C C . LYS A 1 86 ? -16.258 1.810 -3.526 1.00 96.69 86 LYS A C 1
ATOM 734 O O . LYS A 1 86 ? -16.499 1.269 -2.449 1.00 96.69 86 LYS A O 1
ATOM 739 N N . ILE A 1 87 ? -17.186 2.031 -4.453 1.00 96.06 87 ILE A N 1
ATOM 740 C CA . ILE A 1 87 ? -18.586 1.612 -4.336 1.00 96.06 87 ILE A CA 1
ATOM 741 C C . ILE A 1 87 ? -18.872 0.538 -5.384 1.00 96.06 87 ILE A C 1
ATOM 743 O O . ILE A 1 87 ? -18.572 0.740 -6.559 1.00 96.06 87 ILE A O 1
ATOM 747 N N . ILE A 1 88 ? -19.452 -0.588 -4.969 1.00 94.75 88 ILE A N 1
ATOM 748 C CA . ILE A 1 88 ? -19.916 -1.657 -5.864 1.00 94.75 88 ILE A CA 1
ATOM 749 C C . ILE A 1 88 ? -21.388 -1.913 -5.554 1.00 94.75 88 ILE A C 1
ATOM 751 O O . ILE A 1 88 ? -21.745 -2.109 -4.395 1.00 94.75 88 ILE A O 1
ATOM 755 N N . ASN A 1 89 ? -22.244 -1.906 -6.580 1.00 93.25 89 ASN A N 1
ATOM 756 C CA . ASN A 1 89 ? -23.686 -2.160 -6.446 1.00 93.25 89 ASN A CA 1
ATOM 757 C C . ASN A 1 89 ? -24.352 -1.299 -5.354 1.00 93.25 89 ASN A C 1
ATOM 759 O O . ASN A 1 89 ? -25.155 -1.784 -4.562 1.00 93.25 89 ASN A O 1
ATOM 763 N N . GLY A 1 90 ? -23.957 -0.024 -5.265 1.00 92.00 90 GLY A N 1
ATOM 764 C CA . GLY A 1 90 ? -24.482 0.922 -4.276 1.00 92.00 90 GLY A CA 1
ATOM 765 C C . GLY A 1 90 ? -23.974 0.734 -2.842 1.00 92.00 90 GLY A C 1
ATOM 766 O O . GLY A 1 90 ? -24.385 1.492 -1.971 1.00 92.00 90 GLY A O 1
ATOM 767 N N . LYS A 1 91 ? -23.073 -0.223 -2.577 1.00 94.44 91 LYS A N 1
ATOM 768 C CA . LYS A 1 91 ? -22.513 -0.483 -1.241 1.00 94.44 91 LYS A CA 1
ATOM 769 C C . LYS A 1 91 ? -21.034 -0.084 -1.148 1.00 94.44 91 LYS A C 1
ATOM 771 O O . LYS A 1 91 ? -20.291 -0.295 -2.116 1.00 94.44 91 LYS A O 1
ATOM 776 N N . PRO A 1 92 ? -20.581 0.472 -0.009 1.00 96.31 92 PRO A N 1
ATOM 777 C CA . PRO A 1 92 ? -19.175 0.786 0.201 1.00 96.31 92 PRO A CA 1
ATOM 778 C C . PRO A 1 92 ? -18.341 -0.487 0.349 1.00 96.31 92 PRO A C 1
ATOM 780 O O . PRO A 1 92 ? -18.723 -1.424 1.045 1.00 96.31 92 PRO A O 1
ATOM 783 N N . VAL A 1 93 ? -17.182 -0.501 -0.304 1.00 97.00 93 VAL A N 1
ATOM 784 C CA . VAL A 1 93 ? -16.152 -1.530 -0.146 1.00 97.00 93 VAL A CA 1
ATOM 785 C C . VAL A 1 93 ? -14.999 -0.922 0.631 1.00 97.00 93 VAL A C 1
ATOM 787 O O . VAL A 1 93 ? -14.482 0.124 0.230 1.00 97.00 93 VAL A O 1
ATOM 790 N N . TYR A 1 94 ? -14.583 -1.589 1.703 1.00 96.44 94 TYR A N 1
ATOM 791 C CA . TYR A 1 94 ? -13.456 -1.185 2.536 1.00 96.44 94 TYR A CA 1
ATOM 792 C C . TYR A 1 94 ? -12.233 -2.054 2.247 1.00 96.44 94 TYR A C 1
ATOM 794 O O . TYR A 1 94 ? -12.356 -3.238 1.937 1.00 96.44 94 TYR A O 1
ATOM 802 N N . ILE A 1 95 ? -11.053 -1.447 2.321 1.00 95.06 95 ILE A N 1
ATOM 803 C CA . ILE A 1 95 ? -9.782 -2.161 2.452 1.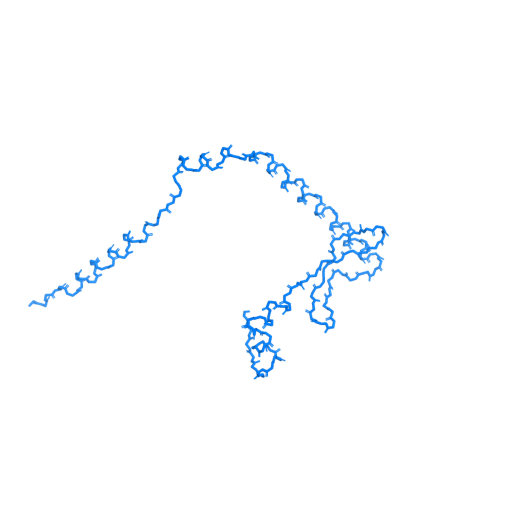00 95.06 95 ILE A CA 1
ATOM 804 C C . ILE A 1 95 ? -9.400 -2.197 3.926 1.00 95.06 95 ILE A C 1
ATOM 806 O O . ILE A 1 95 ? -9.647 -1.225 4.637 1.00 95.06 95 ILE A O 1
ATOM 810 N N . GLN A 1 96 ? -8.781 -3.292 4.357 1.00 93.38 96 GLN A N 1
ATOM 811 C CA . GLN A 1 96 ? -8.406 -3.498 5.750 1.00 93.38 96 GLN A CA 1
ATOM 812 C C . GLN A 1 96 ? -6.925 -3.851 5.901 1.00 93.38 96 GLN A C 1
ATOM 814 O O . GLN A 1 96 ? -6.307 -4.399 4.982 1.00 93.38 96 GLN A O 1
ATOM 819 N N . THR A 1 97 ? -6.356 -3.567 7.067 1.00 89.25 97 THR A N 1
ATOM 820 C CA . THR A 1 97 ? -5.001 -4.001 7.428 1.00 89.25 97 THR A CA 1
ATOM 821 C C . THR A 1 97 ? -4.993 -5.457 7.893 1.00 89.25 97 THR A C 1
ATOM 823 O O . THR A 1 97 ? -5.712 -5.806 8.818 1.00 89.25 97 THR A O 1
ATOM 826 N N . ASN A 1 98 ? -4.128 -6.303 7.328 1.00 86.38 98 ASN A N 1
ATOM 827 C CA . ASN A 1 98 ? -3.983 -7.704 7.745 1.00 86.38 98 ASN A CA 1
ATOM 828 C C . ASN A 1 98 ? -2.607 -7.938 8.397 1.00 86.38 98 ASN A C 1
ATOM 830 O O . ASN A 1 98 ? -1.714 -8.500 7.765 1.00 86.38 98 ASN A O 1
ATOM 834 N N . ASN A 1 99 ? -2.407 -7.486 9.641 1.00 83.81 99 ASN A N 1
ATOM 835 C CA . ASN A 1 99 ? -1.122 -7.610 10.356 1.00 83.81 99 ASN A CA 1
ATOM 836 C C . ASN A 1 99 ? -1.153 -8.569 11.560 1.00 83.81 99 ASN A C 1
ATOM 838 O O . ASN A 1 99 ? -0.090 -8.901 12.081 1.00 83.81 99 ASN A O 1
ATOM 842 N N . ILE A 1 100 ? -2.332 -9.045 11.974 1.00 84.31 100 ILE A N 1
ATOM 843 C CA . ILE A 1 100 ? -2.514 -9.846 13.196 1.00 84.31 100 ILE A CA 1
ATOM 844 C C . ILE A 1 100 ? -1.605 -11.085 13.193 1.00 84.31 100 ILE A C 1
ATOM 846 O O . ILE A 1 100 ? -0.826 -11.289 14.120 1.00 84.31 100 ILE A O 1
ATOM 850 N N . ASN A 1 101 ? -1.622 -11.874 12.115 1.00 86.19 101 ASN A N 1
ATOM 851 C CA . ASN A 1 101 ? -0.804 -13.090 12.019 1.00 86.19 101 ASN A CA 1
ATOM 852 C C . ASN A 1 101 ? 0.701 -12.794 12.039 1.00 86.19 101 ASN A C 1
ATOM 854 O O . ASN A 1 101 ? 1.467 -13.537 12.651 1.00 86.19 101 ASN A O 1
ATOM 858 N N . ALA A 1 102 ? 1.128 -11.698 11.404 1.00 86.25 102 ALA A N 1
ATOM 859 C CA . ALA A 1 102 ? 2.524 -11.278 11.428 1.00 86.25 102 ALA A CA 1
ATOM 860 C C . ALA A 1 102 ? 2.945 -10.897 12.855 1.00 86.25 102 ALA A C 1
ATOM 862 O O . ALA A 1 102 ? 3.962 -11.390 13.338 1.00 86.25 102 ALA A O 1
ATOM 863 N N . ALA A 1 103 ? 2.119 -10.113 13.554 1.00 86.06 103 ALA A N 1
ATOM 864 C CA . ALA A 1 103 ? 2.370 -9.701 14.931 1.00 86.06 103 ALA A CA 1
ATOM 865 C C . ALA A 1 103 ? 2.433 -10.890 15.904 1.00 86.06 103 ALA A C 1
ATOM 867 O O . ALA A 1 103 ? 3.273 -10.894 16.801 1.00 86.06 103 ALA A O 1
ATOM 868 N N . ILE A 1 104 ? 1.597 -11.913 15.702 1.00 87.00 104 ILE A N 1
ATOM 869 C CA . ILE A 1 104 ? 1.651 -13.169 16.466 1.00 87.00 104 ILE A CA 1
ATOM 870 C C . ILE A 1 104 ? 2.946 -13.934 16.159 1.00 87.00 104 ILE A C 1
ATOM 872 O O . ILE A 1 104 ? 3.642 -14.361 17.080 1.00 87.00 104 ILE A O 1
ATOM 876 N N . SER A 1 105 ? 3.305 -14.080 14.878 1.00 92.44 105 SER A N 1
ATOM 877 C CA . SER A 1 105 ? 4.486 -14.853 14.459 1.00 92.44 105 SER A CA 1
ATOM 878 C C . SER A 1 105 ? 5.806 -14.288 14.994 1.00 92.44 105 SER A C 1
ATOM 880 O O . SER A 1 105 ? 6.717 -15.047 15.316 1.00 92.44 105 SER A O 1
ATOM 882 N N . THR A 1 106 ? 5.893 -12.964 15.146 1.00 90.75 106 THR A N 1
ATOM 883 C CA . THR A 1 106 ? 7.076 -12.269 15.670 1.00 90.75 106 THR A CA 1
ATOM 884 C C . THR A 1 106 ? 6.978 -11.949 17.160 1.00 90.75 106 THR A C 1
ATOM 886 O O . THR A 1 106 ? 7.889 -11.334 17.708 1.00 90.75 106 THR A O 1
ATOM 889 N N . ARG A 1 107 ? 5.884 -12.350 17.828 1.00 88.75 107 ARG A N 1
ATOM 890 C CA . ARG A 1 107 ? 5.542 -11.973 19.212 1.00 88.75 107 ARG A CA 1
ATOM 891 C C . ARG A 1 107 ? 5.476 -10.459 19.456 1.00 88.75 107 ARG A C 1
ATOM 893 O O . ARG A 1 107 ? 5.495 -10.023 20.607 1.00 88.75 107 ARG A O 1
ATOM 900 N N . ALA A 1 108 ? 5.330 -9.647 18.409 1.00 86.88 108 ALA A N 1
ATOM 901 C CA . ALA A 1 108 ? 5.094 -8.213 18.554 1.00 86.88 108 ALA A CA 1
ATOM 902 C C . ALA A 1 108 ? 3.791 -7.937 19.329 1.00 86.88 108 ALA A C 1
ATOM 904 O O . ALA A 1 108 ? 3.722 -6.983 20.099 1.00 86.88 108 ALA A O 1
ATOM 905 N N . ASN A 1 109 ? 2.800 -8.832 19.227 1.00 85.19 109 ASN A N 1
ATOM 906 C CA . ASN A 1 109 ? 1.566 -8.767 20.016 1.00 85.19 109 ASN A CA 1
ATOM 907 C C . ASN A 1 109 ? 1.790 -8.893 21.545 1.00 85.19 109 ASN A C 1
ATOM 909 O O . ASN A 1 109 ? 0.927 -8.505 22.324 1.00 85.19 109 ASN A O 1
ATOM 913 N N . TYR A 1 110 ? 2.927 -9.435 21.994 1.00 87.62 110 TYR A N 1
ATOM 914 C CA . TYR A 1 110 ? 3.284 -9.508 23.417 1.00 87.62 110 TYR A CA 1
ATOM 915 C C . TYR A 1 110 ? 4.032 -8.266 23.908 1.00 87.62 110 TYR A C 1
ATOM 917 O O . TYR A 1 110 ? 3.945 -7.938 25.091 1.00 87.62 110 TYR A O 1
ATOM 925 N N . MET A 1 111 ? 4.776 -7.610 23.014 1.00 86.81 111 MET A N 1
ATOM 926 C CA . MET A 1 111 ? 5.630 -6.464 23.337 1.00 86.81 111 MET A CA 1
ATOM 927 C C . MET A 1 111 ? 4.890 -5.123 23.260 1.00 86.81 111 MET A C 1
ATOM 929 O O . MET A 1 111 ? 5.262 -4.209 23.995 1.00 86.81 111 MET A O 1
ATOM 933 N N . HIS A 1 112 ? 3.865 -5.014 22.404 1.00 84.50 112 HIS A N 1
ATOM 934 C CA . HIS A 1 112 ? 3.106 -3.773 22.213 1.00 84.50 112 HIS A CA 1
ATOM 935 C C . HIS A 1 112 ? 2.388 -3.304 23.491 1.00 84.50 112 HIS A C 1
ATOM 937 O O . HIS A 1 112 ? 2.147 -4.098 24.406 1.00 84.50 112 HIS A O 1
ATOM 943 N N . ASN A 1 113 ? 1.996 -2.025 23.548 1.00 81.94 113 ASN A N 1
ATOM 944 C CA . ASN A 1 113 ? 1.246 -1.462 24.675 1.00 81.94 113 ASN A CA 1
ATOM 945 C C . ASN A 1 113 ? -0.061 -2.226 24.946 1.00 81.94 113 ASN A C 1
ATOM 947 O O . ASN A 1 113 ? -1.009 -2.136 24.171 1.00 81.94 113 ASN A O 1
ATOM 951 N N . GLY A 1 114 ? -0.157 -2.901 26.092 1.00 81.56 114 GLY A N 1
ATOM 952 C CA . GLY A 1 114 ? -1.327 -3.726 26.430 1.00 81.56 114 GLY A CA 1
ATOM 953 C C . GLY A 1 114 ? -1.223 -5.178 25.950 1.00 81.56 114 GLY A C 1
ATOM 954 O O . GLY A 1 114 ? -2.174 -5.941 26.105 1.00 81.56 114 GLY A O 1
ATOM 955 N N . GLY A 1 115 ? -0.062 -5.567 25.417 1.00 83.06 115 GLY A N 1
ATOM 956 C CA . GLY A 1 115 ? 0.292 -6.943 25.098 1.00 83.06 115 GLY A CA 1
ATOM 957 C C . GLY A 1 115 ? 0.600 -7.792 26.336 1.00 83.06 115 GLY A C 1
ATOM 958 O O . GLY A 1 115 ? 0.702 -7.307 27.466 1.00 83.06 115 GLY A O 1
ATOM 959 N N . GLY A 1 116 ? 0.781 -9.097 26.117 1.00 83.75 116 GLY A N 1
ATOM 960 C CA . GLY A 1 116 ? 0.868 -10.104 27.184 1.00 83.75 116 GLY A CA 1
ATOM 961 C C . GLY A 1 116 ? 2.034 -9.967 28.175 1.00 83.75 116 GLY A C 1
ATOM 962 O O . GLY A 1 116 ? 2.034 -10.666 29.184 1.00 83.75 116 GLY A O 1
ATOM 963 N N . LEU A 1 117 ? 3.020 -9.099 27.917 1.00 87.62 117 LEU A N 1
ATOM 964 C CA . LEU A 1 117 ? 4.139 -8.845 28.836 1.00 87.62 117 LEU A CA 1
ATOM 965 C C . LEU A 1 117 ? 3.929 -7.621 29.740 1.00 87.62 117 LEU A C 1
ATOM 967 O O . LEU A 1 117 ? 4.772 -7.355 30.593 1.00 87.62 117 LEU A O 1
ATOM 971 N N . GLY A 1 118 ? 2.854 -6.848 29.545 1.00 85.75 118 GLY A N 1
ATOM 972 C CA . GLY A 1 118 ? 2.629 -5.603 30.291 1.00 85.75 118 GLY A CA 1
ATOM 973 C C . GLY A 1 118 ? 3.680 -4.520 30.016 1.00 85.75 118 GLY A C 1
ATOM 974 O O . GLY A 1 118 ? 3.815 -3.571 30.789 1.00 85.75 118 GLY A O 1
ATOM 975 N N . LEU A 1 119 ? 4.439 -4.664 28.928 1.00 84.94 119 LEU A N 1
ATOM 976 C CA . LEU A 1 119 ? 5.436 -3.696 28.495 1.00 84.94 119 LEU A CA 1
ATOM 977 C C . LEU A 1 119 ? 4.772 -2.562 27.712 1.00 84.94 119 LEU A C 1
ATOM 979 O O . LEU A 1 119 ? 3.654 -2.693 27.212 1.00 84.94 119 LEU A O 1
ATOM 983 N N . LYS A 1 120 ? 5.482 -1.435 27.620 1.00 83.69 120 LYS A N 1
ATOM 984 C CA . LYS A 1 120 ? 5.062 -0.284 26.823 1.00 83.69 120 LYS A CA 1
ATOM 985 C C . LYS A 1 120 ? 6.023 -0.020 25.666 1.00 83.69 120 LYS A C 1
ATOM 987 O O . LYS A 1 120 ? 6.753 0.971 25.689 1.00 83.69 120 LYS A O 1
ATOM 992 N N . VAL A 1 121 ? 6.113 -0.961 24.727 1.00 79.06 121 VAL A N 1
ATOM 993 C CA . VAL A 1 121 ? 7.045 -0.878 23.595 1.00 79.06 121 VAL A CA 1
ATOM 994 C C . VAL A 1 121 ? 6.261 -0.638 22.316 1.00 79.06 121 VAL A C 1
ATOM 996 O O . VAL A 1 121 ? 5.526 -1.504 21.865 1.00 79.06 121 VAL A O 1
ATOM 999 N N . GLU A 1 122 ? 6.461 0.527 21.715 1.00 78.56 122 GLU A N 1
ATOM 1000 C CA . GLU A 1 122 ? 5.960 0.868 20.383 1.00 78.56 122 GLU A CA 1
ATOM 1001 C C . GLU A 1 122 ? 7.153 1.073 19.440 1.00 78.56 122 GLU A C 1
ATOM 1003 O O . GLU A 1 122 ? 8.268 1.340 19.900 1.00 78.56 122 GLU A O 1
ATOM 1008 N N . GLY A 1 123 ? 6.925 0.889 18.139 1.00 62.53 123 GLY A N 1
ATOM 1009 C CA . GLY A 1 123 ? 7.927 1.057 17.078 1.00 62.53 123 GLY A CA 1
ATOM 1010 C C . GLY A 1 123 ? 7.801 2.382 16.346 1.00 62.53 123 GLY A C 1
ATOM 1011 O O . GLY A 1 123 ? 6.661 2.882 16.229 1.00 62.53 123 GLY A O 1
#

Foldseek 3Di:
DPDCVVVVVVVVVVVVVVVVPPDDDQDPVNVCVVPVVDDPVVVVVVVVVVVVVQVVQLVVQVVLCVVVVNDQWDADPVRKIWGFRGDDPNHTDIDIDDCVVVCVVVVVQQQDCVHVVNHHDDD

Sequence (123 aa):
MINNYFSKTYLTLLFFFIFISLGFSQTLKQTKEITKKYNFEKLKELEISFKKAFYAEHKHAIRLAKQNGWLINFTDENGTFHQIRKIINGKPVYIQTNNINAAISTRANYMHNGGGLGLKVEG

Radius of gyration: 27.2 Å; chains: 1; bounding box: 85×28×54 Å

Organism: NCBI:txid652676

Secondary structure (DSSP, 8-state):
---THHHHHHHHHHHHHHHHT------HHHHHHHHTTS-HHHHHHHHHHHHHHHHHHHHHHHHHHHHHT--SEEE-TTS-EEEEEEEETTEEEEEE---HHHHHHTTHHHHSTTSTT------